Protein AF-A0A151RHU0-F1 (afdb_monomer_lite)

Secondary structure (DSSP, 8-state):
-------PPSS-----EE-TTT--EESTTHHHHHHHHHHHHHHHS-TT--SGGGS-HHHHHHHHHHHHHHHHHHHHHT-

Foldseek 3Di:
DDDPPPPDDPDQDDPWDADPVPRQIDDDCRVVLVVQLVVLCPVLPDPVQPDPVSRDVVSVVVSVVVSVCVSVVVVVVVD

Radius of gyration: 14.35 Å; chains: 1; bounding box: 36×29×32 Å

Sequence (79 aa):
MKSLARKRMKGPKISLYVDPTTGIVSGPNKAQFSSYLGTLARDKISILVPSWKEVPQTTKNMIWQDILVFPLYLHNLTK

Organism: Cajanus cajan (NCBI:txid3821)

pLDDT: mean 82.62, std 14.93, range [36.31, 96.19]

Structure (mmCIF, N/CA/C/O backbone):
data_AF-A0A151RHU0-F1
#
_entry.id   AF-A0A151RHU0-F1
#
loop_
_atom_site.group_PDB
_atom_site.id
_atom_site.type_symbol
_atom_site.label_atom_id
_atom_site.label_alt_id
_atom_site.label_comp_id
_atom_site.label_asym_id
_atom_site.label_entity_id
_atom_site.label_seq_id
_atom_site.pdbx_PDB_ins_code
_atom_site.Cartn_x
_atom_site.Cartn_y
_atom_site.Cartn_z
_atom_site.occupancy
_atom_site.B_iso_or_equiv
_atom_site.auth_seq_id
_atom_site.auth_comp_id
_atom_site.auth_asym_id
_atom_site.auth_atom_id
_atom_site.pdbx_PDB_model_num
ATOM 1 N N . MET A 1 1 ? 20.050 14.471 16.885 1.00 36.31 1 MET A N 1
ATOM 2 C CA . MET A 1 1 ? 19.171 13.756 15.927 1.00 36.31 1 MET A CA 1
ATOM 3 C C . MET A 1 1 ? 19.789 12.400 15.614 1.00 36.31 1 MET A C 1
ATOM 5 O O . MET A 1 1 ? 20.946 12.366 15.219 1.00 36.31 1 MET A O 1
ATOM 9 N N . LYS A 1 2 ? 19.080 11.284 15.834 1.00 43.41 2 LYS A N 1
ATOM 10 C CA . LYS A 1 2 ? 19.585 9.948 15.471 1.00 43.41 2 LYS A CA 1
ATOM 11 C C . LYS A 1 2 ? 19.366 9.731 13.969 1.00 43.41 2 LYS A C 1
ATOM 13 O O . LYS A 1 2 ? 18.235 9.557 13.531 1.00 43.41 2 LYS A O 1
ATOM 18 N N . SER A 1 3 ? 20.442 9.779 13.188 1.00 49.94 3 SER A N 1
ATOM 19 C CA . SER A 1 3 ? 20.440 9.403 11.771 1.00 49.94 3 SER A CA 1
ATOM 20 C C . SER A 1 3 ? 20.229 7.891 11.660 1.00 49.94 3 SER A C 1
ATOM 22 O O . SER A 1 3 ? 21.126 7.112 11.980 1.00 49.94 3 SER A O 1
ATOM 24 N N . LEU A 1 4 ? 19.050 7.465 11.205 1.00 53.00 4 LEU A N 1
ATOM 25 C CA . LEU A 1 4 ? 18.821 6.080 10.803 1.00 53.00 4 LEU A CA 1
ATOM 26 C C . LEU A 1 4 ? 19.589 5.837 9.500 1.00 53.00 4 LEU A C 1
ATOM 28 O O . LEU A 1 4 ? 19.135 6.212 8.418 1.00 53.00 4 LEU A O 1
ATOM 32 N N . ALA A 1 5 ? 20.771 5.226 9.596 1.00 47.19 5 ALA A N 1
ATOM 33 C CA . ALA A 1 5 ? 21.482 4.742 8.423 1.00 47.19 5 ALA A CA 1
ATOM 34 C C . ALA A 1 5 ? 20.570 3.745 7.688 1.00 47.19 5 ALA A C 1
ATOM 36 O O . ALA A 1 5 ? 20.297 2.651 8.184 1.00 47.19 5 ALA A O 1
ATOM 37 N N . ARG A 1 6 ? 20.056 4.134 6.513 1.00 54.88 6 ARG A N 1
ATOM 38 C CA . ARG A 1 6 ? 19.262 3.255 5.643 1.00 54.88 6 ARG A CA 1
ATOM 39 C C . ARG A 1 6 ? 20.162 2.114 5.170 1.00 54.88 6 ARG A C 1
ATOM 41 O O . ARG A 1 6 ? 20.847 2.233 4.156 1.00 54.88 6 ARG A O 1
ATOM 48 N N . LYS A 1 7 ? 20.165 0.999 5.902 1.00 53.28 7 LYS A N 1
ATOM 49 C CA . LYS A 1 7 ? 20.777 -0.254 5.458 1.00 53.28 7 LYS A CA 1
ATOM 50 C C . LYS A 1 7 ? 19.998 -0.730 4.231 1.00 53.28 7 LYS A C 1
ATOM 52 O O . LYS A 1 7 ? 18.914 -1.291 4.348 1.00 53.28 7 LYS A O 1
ATOM 57 N N . ARG A 1 8 ? 20.513 -0.426 3.037 1.00 59.06 8 ARG A N 1
ATOM 58 C CA . ARG A 1 8 ? 19.938 -0.898 1.771 1.00 59.06 8 ARG A CA 1
ATOM 59 C C . ARG A 1 8 ? 19.963 -2.428 1.758 1.00 59.06 8 ARG A C 1
ATOM 61 O O . ARG A 1 8 ? 21.005 -3.021 2.033 1.00 59.06 8 ARG A O 1
ATOM 68 N N . MET A 1 9 ? 18.833 -3.056 1.437 1.00 60.16 9 MET A N 1
ATOM 69 C CA . MET A 1 9 ? 18.781 -4.511 1.285 1.00 60.16 9 MET A CA 1
ATOM 70 C C . MET A 1 9 ? 19.663 -4.968 0.113 1.00 60.16 9 MET A C 1
ATOM 72 O O . MET A 1 9 ? 19.700 -4.322 -0.938 1.00 60.16 9 MET A O 1
ATOM 76 N N . LYS A 1 10 ? 20.370 -6.089 0.301 1.00 59.84 10 LYS A N 1
ATOM 77 C CA . LYS A 1 10 ? 21.011 -6.846 -0.783 1.00 59.84 10 LYS A CA 1
ATOM 78 C C . LYS A 1 10 ? 19.930 -7.713 -1.445 1.00 59.84 10 LYS A C 1
ATOM 80 O O . LYS A 1 10 ? 19.298 -8.496 -0.749 1.00 59.84 10 LYS A O 1
ATOM 85 N N . GLY A 1 11 ? 19.708 -7.561 -2.751 1.00 63.41 11 GLY A N 1
ATOM 86 C CA . GLY A 1 11 ? 18.715 -8.337 -3.504 1.00 63.41 11 GLY A CA 1
ATOM 87 C C . GLY A 1 11 ? 18.284 -7.663 -4.814 1.00 63.41 11 GLY A C 1
ATOM 88 O O . GLY A 1 11 ? 18.783 -6.570 -5.119 1.00 63.41 11 GLY A O 1
ATOM 89 N N . PRO A 1 12 ? 17.376 -8.298 -5.584 1.00 64.06 12 PRO A N 1
ATOM 90 C CA . PRO A 1 12 ? 16.770 -7.707 -6.773 1.00 64.06 12 PRO A CA 1
ATOM 91 C C . PRO A 1 12 ? 16.176 -6.337 -6.449 1.00 64.06 12 PRO A C 1
ATOM 93 O O . PRO A 1 12 ? 15.486 -6.162 -5.444 1.00 64.06 12 PRO A O 1
ATOM 96 N N . LYS A 1 13 ? 16.482 -5.347 -7.286 1.00 70.62 13 LYS A N 1
ATOM 97 C CA . LYS A 1 13 ? 15.962 -3.987 -7.141 1.00 70.62 13 LYS A CA 1
ATOM 98 C C . LYS A 1 13 ? 14.879 -3.763 -8.171 1.00 70.62 13 LYS A C 1
ATOM 100 O O . LYS A 1 13 ? 15.052 -4.096 -9.338 1.00 70.62 13 LYS A O 1
ATOM 105 N N . ILE A 1 14 ? 13.806 -3.130 -7.732 1.00 76.31 14 ILE A N 1
ATOM 106 C CA . ILE A 1 14 ? 12.721 -2.718 -8.606 1.00 76.31 14 ILE A CA 1
ATOM 107 C C . ILE A 1 14 ? 12.886 -1.231 -8.880 1.00 76.31 14 ILE A C 1
ATOM 109 O O . ILE A 1 14 ? 13.056 -0.447 -7.946 1.00 76.31 14 ILE A O 1
ATOM 113 N N . SER A 1 15 ? 12.839 -0.837 -10.152 1.00 82.06 15 SER A N 1
ATOM 114 C CA . SER A 1 15 ? 12.724 0.578 -10.501 1.00 82.06 15 SER A CA 1
ATOM 115 C C . SER A 1 15 ? 11.295 1.024 -10.205 1.00 82.06 15 SER A C 1
ATOM 117 O O . SER A 1 15 ? 10.360 0.644 -10.919 1.00 82.06 15 SER A O 1
ATOM 119 N N . LEU A 1 16 ? 11.137 1.739 -9.094 1.00 85.38 16 LEU A N 1
ATOM 120 C CA . LEU A 1 16 ? 9.870 2.247 -8.592 1.00 85.38 16 LEU A CA 1
ATOM 121 C C . LEU A 1 16 ? 10.126 3.525 -7.794 1.00 85.38 16 LEU A C 1
ATOM 123 O O . LEU A 1 16 ? 11.042 3.581 -6.972 1.00 85.38 16 LEU A O 1
ATOM 127 N N . TYR A 1 17 ? 9.312 4.541 -8.042 1.00 88.06 17 TYR A N 1
ATOM 128 C CA . TYR A 1 17 ? 9.334 5.797 -7.310 1.00 88.06 17 TYR A CA 1
ATOM 129 C C . TYR A 1 17 ? 7.990 5.989 -6.615 1.00 88.06 17 TYR A C 1
ATOM 131 O O . TYR A 1 17 ? 6.945 5.761 -7.222 1.00 88.06 17 TYR A O 1
ATOM 139 N N . VAL A 1 18 ? 8.028 6.390 -5.345 1.00 86.81 18 VAL A N 1
ATOM 140 C CA . VAL A 1 18 ? 6.840 6.752 -4.568 1.00 86.81 18 VAL A CA 1
ATOM 141 C C . VAL A 1 18 ? 7.022 8.185 -4.112 1.00 86.81 18 VAL A C 1
ATOM 143 O O . VAL A 1 18 ? 7.997 8.493 -3.423 1.00 86.81 18 VAL A O 1
ATOM 146 N N . ASP A 1 19 ? 6.092 9.046 -4.499 1.00 90.62 19 ASP A N 1
ATOM 147 C CA . ASP A 1 19 ? 6.005 10.393 -3.957 1.00 90.62 19 ASP A CA 1
ATOM 148 C C . ASP A 1 19 ? 5.603 10.299 -2.470 1.00 90.62 19 ASP A C 1
ATOM 150 O O . ASP A 1 19 ? 4.533 9.770 -2.159 1.00 90.62 19 ASP A O 1
ATOM 154 N N . PRO A 1 20 ? 6.439 10.767 -1.527 1.00 84.19 20 PRO A N 1
ATOM 155 C CA . PRO A 1 20 ? 6.155 10.650 -0.099 1.00 84.19 20 PRO A CA 1
ATOM 156 C C . PRO A 1 20 ? 4.994 11.540 0.370 1.00 84.19 20 PRO A C 1
ATOM 158 O O . PRO A 1 20 ? 4.451 11.297 1.445 1.00 84.19 20 PRO A O 1
ATOM 161 N N . THR A 1 21 ? 4.628 12.566 -0.400 1.00 88.31 21 THR A N 1
ATOM 162 C CA . THR A 1 21 ? 3.548 13.504 -0.086 1.00 88.31 21 THR A CA 1
ATOM 163 C C . THR A 1 21 ? 2.213 12.997 -0.613 1.00 88.31 21 THR A C 1
ATOM 165 O O . THR A 1 21 ? 1.220 13.030 0.108 1.00 88.31 21 THR A O 1
ATOM 168 N N . THR A 1 22 ? 2.177 12.515 -1.857 1.00 89.69 22 THR A N 1
ATOM 169 C CA . THR A 1 22 ? 0.925 12.078 -2.502 1.00 89.69 22 THR A CA 1
ATOM 170 C C . THR A 1 22 ? 0.690 10.568 -2.420 1.00 89.69 22 THR A C 1
ATOM 172 O O . THR A 1 22 ? -0.429 10.108 -2.632 1.00 89.69 22 THR A O 1
ATOM 175 N N . GLY A 1 23 ? 1.729 9.776 -2.135 1.00 84.56 23 GLY A N 1
ATOM 176 C CA . GLY A 1 23 ? 1.688 8.312 -2.203 1.00 84.56 23 GLY A CA 1
ATOM 177 C C . GLY A 1 23 ? 1.615 7.762 -3.632 1.00 84.56 23 GLY A C 1
ATOM 178 O O . GLY A 1 23 ? 1.491 6.550 -3.816 1.00 84.56 23 GLY A O 1
ATOM 179 N N . ILE A 1 24 ? 1.684 8.627 -4.650 1.00 88.62 24 ILE A N 1
ATOM 180 C CA . ILE A 1 24 ? 1.575 8.226 -6.051 1.00 88.62 24 ILE A CA 1
ATOM 181 C C . ILE A 1 24 ? 2.828 7.458 -6.465 1.00 88.62 24 ILE A C 1
ATOM 183 O O . ILE A 1 24 ? 3.963 7.871 -6.217 1.00 88.62 24 ILE A O 1
ATOM 187 N N . VAL A 1 25 ? 2.594 6.331 -7.136 1.00 90.81 25 VAL A N 1
ATOM 188 C CA . VAL A 1 25 ? 3.638 5.429 -7.616 1.00 90.81 25 VAL A CA 1
ATOM 189 C C . VAL A 1 25 ? 3.909 5.675 -9.100 1.00 90.81 25 VAL A C 1
ATOM 191 O O . VAL A 1 25 ? 2.989 5.694 -9.922 1.00 90.81 25 VAL A O 1
ATOM 194 N N . SER A 1 26 ? 5.181 5.802 -9.470 1.00 90.81 26 SER A N 1
ATOM 195 C CA . SER A 1 26 ? 5.633 5.944 -10.856 1.00 90.81 26 SER A CA 1
ATOM 196 C C . SER A 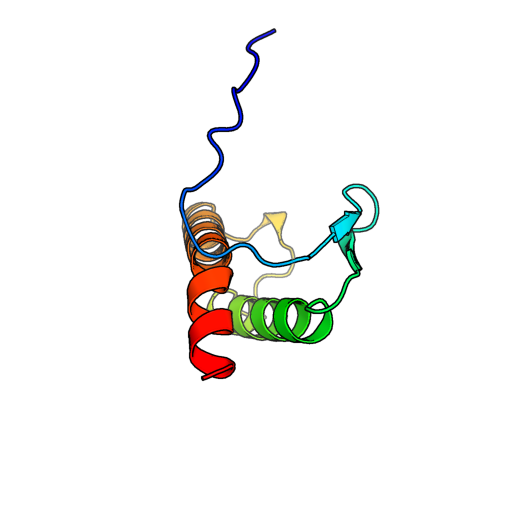1 26 ? 6.819 5.024 -11.186 1.00 90.81 26 SER A C 1
ATOM 198 O O . SER A 1 26 ? 7.417 4.390 -10.312 1.00 90.81 26 SER A O 1
ATOM 200 N N . GLY A 1 27 ? 7.127 4.907 -12.482 1.00 90.00 27 GLY A N 1
ATOM 201 C CA . GLY A 1 27 ? 8.181 4.039 -13.016 1.00 90.00 27 GLY A CA 1
ATOM 202 C C . GLY A 1 27 ? 7.671 2.746 -13.677 1.00 90.00 27 GLY A C 1
ATOM 203 O O . GLY A 1 27 ? 6.460 2.510 -13.723 1.00 90.00 27 GLY A O 1
ATOM 204 N N . PRO A 1 28 ? 8.589 1.905 -14.197 1.00 88.88 28 PRO A N 1
ATOM 205 C CA . PRO A 1 28 ? 8.251 0.742 -15.026 1.00 88.88 28 PRO A CA 1
ATOM 206 C C . PRO A 1 28 ? 7.350 -0.295 -14.346 1.00 88.88 28 PRO A C 1
ATOM 208 O O . PRO A 1 28 ? 6.559 -0.945 -15.015 1.00 88.88 28 PRO A O 1
ATOM 211 N N . ASN A 1 29 ? 7.431 -0.418 -13.018 1.00 87.94 29 ASN A N 1
ATOM 212 C CA . ASN A 1 29 ? 6.735 -1.462 -12.257 1.00 87.94 29 ASN A CA 1
ATOM 213 C C . ASN A 1 29 ? 5.545 -0.929 -11.444 1.00 87.94 29 ASN A C 1
ATOM 215 O O . ASN A 1 29 ? 5.065 -1.601 -10.528 1.00 87.94 29 ASN A O 1
ATOM 219 N N . LYS A 1 30 ? 5.080 0.298 -11.739 1.00 90.25 30 LYS A N 1
ATOM 220 C CA . LYS A 1 30 ? 4.023 0.961 -10.957 1.00 90.25 30 LYS A CA 1
ATOM 221 C C . LYS A 1 30 ? 2.732 0.141 -10.919 1.00 90.25 30 LYS A C 1
ATOM 223 O O . LYS A 1 30 ? 2.130 0.002 -9.863 1.00 90.25 30 LYS A O 1
ATOM 228 N N . ALA A 1 31 ? 2.335 -0.436 -12.054 1.00 90.12 31 ALA A N 1
ATOM 229 C CA . ALA A 1 31 ? 1.065 -1.143 -12.183 1.00 90.12 31 ALA A CA 1
ATOM 230 C C . ALA A 1 31 ? 1.069 -2.450 -11.379 1.00 90.12 31 ALA A C 1
ATOM 232 O O . ALA A 1 31 ? 0.119 -2.729 -10.645 1.00 90.12 31 ALA A O 1
ATOM 233 N N . GLN A 1 32 ? 2.158 -3.220 -11.465 1.00 89.38 32 GLN A N 1
ATOM 234 C CA . GLN A 1 32 ? 2.330 -4.464 -10.716 1.00 89.38 32 GLN A CA 1
ATOM 235 C C . GLN A 1 32 ? 2.393 -4.186 -9.215 1.00 89.38 32 GLN A C 1
ATOM 237 O O . GLN A 1 32 ? 1.744 -4.882 -8.441 1.00 89.38 32 GLN A O 1
ATOM 242 N N . PHE A 1 33 ? 3.113 -3.139 -8.805 1.00 89.69 33 PHE A N 1
ATOM 243 C CA . PHE A 1 33 ? 3.193 -2.755 -7.399 1.00 89.69 33 PHE A CA 1
ATOM 244 C C . PHE A 1 33 ? 1.842 -2.299 -6.840 1.00 89.69 33 PHE A C 1
ATOM 246 O O . PHE A 1 33 ? 1.430 -2.781 -5.789 1.00 89.69 33 PHE A O 1
ATOM 253 N N . SER A 1 34 ? 1.109 -1.432 -7.547 1.00 90.19 34 SER A N 1
ATOM 254 C CA . SER A 1 34 ? -0.233 -1.007 -7.125 1.00 90.19 34 SER A CA 1
ATOM 255 C C . SER A 1 34 ? -1.217 -2.180 -7.050 1.00 90.19 34 SER A C 1
ATOM 257 O O . SER A 1 34 ? -1.985 -2.269 -6.094 1.00 90.19 34 SER A O 1
ATOM 259 N N . SER A 1 35 ? -1.168 -3.108 -8.011 1.00 91.00 35 SER A N 1
ATOM 260 C CA . SER A 1 35 ? -2.023 -4.306 -8.012 1.00 91.00 35 SER A CA 1
ATOM 261 C C . SER A 1 35 ? -1.686 -5.250 -6.853 1.00 91.00 35 SER A C 1
ATOM 263 O O . SER A 1 35 ? -2.586 -5.753 -6.175 1.00 91.00 35 SER A O 1
ATOM 265 N N . TYR A 1 36 ? -0.392 -5.448 -6.584 1.00 91.56 36 TYR A N 1
ATOM 266 C CA . TYR A 1 36 ? 0.087 -6.232 -5.448 1.00 91.56 36 TYR A CA 1
ATOM 267 C C . TYR A 1 36 ? -0.363 -5.622 -4.119 1.00 91.56 36 TYR A C 1
ATOM 269 O O . TYR A 1 36 ? -0.958 -6.322 -3.305 1.00 91.56 36 TYR A O 1
ATOM 277 N N . LEU A 1 37 ? -0.170 -4.312 -3.926 1.00 90.94 37 LEU A N 1
ATOM 278 C CA . LEU A 1 37 ? -0.624 -3.610 -2.724 1.00 90.94 37 LEU A CA 1
ATOM 279 C C . LEU A 1 37 ? -2.138 -3.712 -2.524 1.00 90.94 37 LEU A C 1
ATOM 281 O O . LEU A 1 37 ? -2.585 -3.935 -1.403 1.00 90.94 37 LEU A O 1
ATOM 285 N N . GLY A 1 38 ? -2.927 -3.570 -3.592 1.00 91.38 38 GLY A N 1
ATOM 286 C CA . GLY A 1 38 ? -4.381 -3.713 -3.518 1.00 91.38 38 GLY A CA 1
ATOM 287 C C . GLY A 1 38 ? -4.809 -5.116 -3.082 1.00 91.38 38 GLY A C 1
ATOM 288 O O . GLY A 1 38 ? -5.698 -5.257 -2.244 1.00 91.38 38 GLY A O 1
ATOM 289 N N . THR A 1 39 ? -4.145 -6.148 -3.607 1.00 92.62 39 THR A N 1
ATOM 290 C CA . THR A 1 39 ? -4.383 -7.547 -3.215 1.00 92.62 39 THR A CA 1
ATOM 291 C C . THR A 1 39 ? -3.988 -7.778 -1.760 1.00 92.62 39 THR A C 1
ATOM 293 O O . THR A 1 39 ? -4.786 -8.288 -0.980 1.00 92.62 39 THR A O 1
ATOM 296 N N . LEU A 1 40 ? -2.794 -7.324 -1.372 1.00 93.50 40 LEU A N 1
ATOM 297 C CA . LEU A 1 40 ? -2.265 -7.458 -0.019 1.00 93.50 40 LEU A CA 1
ATOM 298 C C . LEU A 1 40 ? -3.150 -6.753 1.016 1.00 93.50 40 LEU A C 1
ATOM 300 O O . LEU A 1 40 ? -3.424 -7.302 2.079 1.00 93.50 40 LEU A O 1
ATOM 304 N N . ALA A 1 41 ? -3.636 -5.551 0.701 1.00 91.19 41 ALA A N 1
ATOM 305 C CA . ALA A 1 41 ? -4.543 -4.818 1.574 1.00 91.19 41 ALA A CA 1
ATOM 306 C C . ALA A 1 41 ? -5.852 -5.588 1.796 1.00 91.19 41 ALA A C 1
ATOM 308 O O . ALA A 1 41 ? -6.286 -5.709 2.935 1.00 91.19 41 ALA A O 1
ATOM 309 N N . ARG A 1 42 ? -6.454 -6.146 0.737 1.00 92.06 42 ARG A N 1
ATOM 310 C CA . ARG A 1 42 ? -7.702 -6.925 0.839 1.00 92.06 42 ARG A CA 1
ATOM 311 C C . ARG A 1 42 ? -7.522 -8.266 1.549 1.00 92.06 42 ARG A C 1
ATOM 313 O O . ARG A 1 42 ? -8.447 -8.711 2.214 1.00 92.06 42 ARG A O 1
ATOM 320 N N . ASP A 1 43 ? -6.357 -8.891 1.410 1.00 94.50 43 ASP A N 1
ATOM 321 C CA . ASP A 1 43 ? -6.025 -10.150 2.086 1.00 94.50 43 ASP A CA 1
ATOM 322 C C . ASP A 1 43 ? -5.816 -9.951 3.595 1.00 94.50 43 ASP A C 1
ATOM 324 O O . ASP A 1 43 ? -6.281 -10.741 4.413 1.00 94.50 43 ASP A O 1
ATOM 328 N N . LYS A 1 44 ? -5.123 -8.871 3.982 1.00 93.69 44 LYS A N 1
ATOM 329 C CA . LYS A 1 44 ? -4.698 -8.652 5.374 1.00 93.69 44 LYS A CA 1
ATOM 330 C C . LYS A 1 44 ? -5.630 -7.758 6.189 1.00 93.69 44 LYS A C 1
ATOM 332 O O . LYS A 1 44 ? -5.575 -7.803 7.418 1.00 93.69 44 LYS A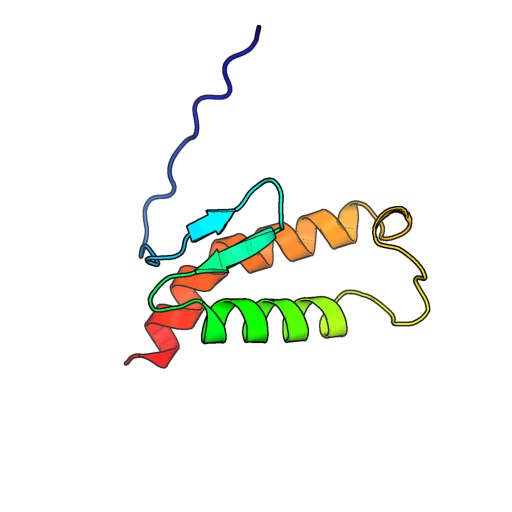 O 1
ATOM 337 N N . ILE A 1 45 ? -6.435 -6.911 5.548 1.00 94.75 45 ILE A N 1
ATOM 338 C CA . ILE A 1 45 ? -7.270 -5.908 6.217 1.00 94.75 45 ILE A CA 1
ATOM 339 C C . ILE A 1 45 ? -8.738 -6.212 5.936 1.00 94.75 45 ILE A C 1
ATOM 341 O O . ILE A 1 45 ? -9.191 -6.165 4.795 1.00 94.75 45 ILE A O 1
ATOM 345 N N . SER A 1 46 ? -9.498 -6.478 7.000 1.00 92.81 46 SER A N 1
ATOM 346 C CA . SER A 1 46 ? -10.951 -6.611 6.896 1.00 92.81 46 SER A CA 1
ATOM 347 C C . SER A 1 46 ? -11.575 -5.303 6.410 1.00 92.81 46 SER A C 1
ATOM 349 O O . SER A 1 46 ? -11.247 -4.231 6.918 1.00 92.81 46 SER A O 1
ATOM 351 N N . ILE A 1 47 ? -12.538 -5.401 5.490 1.00 92.19 47 ILE A N 1
ATOM 352 C CA . ILE A 1 47 ? -13.338 -4.262 5.009 1.00 92.19 47 ILE A CA 1
ATOM 353 C C . ILE A 1 47 ? -14.101 -3.549 6.136 1.00 92.19 47 ILE A C 1
ATOM 355 O O . ILE A 1 47 ? -14.495 -2.398 5.988 1.00 92.19 47 ILE A O 1
ATOM 359 N N . LEU A 1 48 ? -14.291 -4.223 7.274 1.00 95.31 48 LEU A N 1
ATOM 360 C CA . LEU A 1 48 ? -14.942 -3.654 8.451 1.00 95.31 48 LEU A CA 1
ATOM 361 C C . LEU A 1 48 ? -14.049 -2.670 9.216 1.00 95.31 48 LEU A C 1
ATOM 363 O O . LEU A 1 48 ? -14.548 -1.990 10.105 1.00 95.31 48 LEU A O 1
ATOM 367 N N . VAL A 1 49 ? -12.748 -2.597 8.908 1.00 94.56 49 VAL A N 1
ATOM 368 C CA . VAL A 1 49 ? -11.839 -1.618 9.514 1.00 94.56 49 VAL A CA 1
ATOM 369 C C . VAL A 1 49 ? -11.987 -0.292 8.760 1.00 94.56 49 VAL A C 1
ATOM 371 O O . VAL A 1 49 ? -11.556 -0.197 7.609 1.00 94.56 49 VAL A O 1
ATOM 374 N N . PRO A 1 50 ? -12.570 0.749 9.377 1.00 91.62 50 PRO A N 1
ATOM 375 C CA . PRO A 1 50 ? -12.999 1.939 8.649 1.00 91.62 50 PRO A CA 1
ATOM 376 C C . PRO A 1 50 ? -11.838 2.884 8.317 1.00 91.62 50 PRO A C 1
ATOM 378 O O . PRO A 1 50 ? -11.975 3.760 7.463 1.00 91.62 50 PRO A O 1
ATOM 381 N N . SER A 1 51 ? -10.677 2.724 8.961 1.00 93.56 51 SER A N 1
ATOM 382 C CA . SER A 1 51 ? -9.500 3.535 8.667 1.00 93.56 51 SER A CA 1
ATOM 383 C C . SER A 1 51 ? -8.179 2.809 8.919 1.00 93.56 51 SER A C 1
ATOM 385 O O . SER A 1 51 ? -8.052 1.948 9.788 1.00 93.56 51 SER A O 1
ATOM 387 N N . TRP A 1 52 ? -7.124 3.234 8.216 1.00 91.38 52 TRP A N 1
ATOM 388 C CA . TRP A 1 52 ? -5.762 2.733 8.440 1.00 91.38 52 TRP A CA 1
ATOM 389 C C . TRP A 1 52 ? -5.270 2.930 9.885 1.00 91.38 52 TRP A C 1
ATOM 391 O O . TRP A 1 52 ? -4.425 2.174 10.375 1.00 91.38 52 TRP A O 1
ATOM 401 N N . LYS A 1 53 ? -5.782 3.944 10.598 1.00 94.75 53 LYS A N 1
ATOM 402 C CA . LYS A 1 53 ? -5.395 4.211 11.992 1.00 94.75 53 LYS A CA 1
ATOM 403 C C . LYS A 1 53 ? -5.795 3.058 12.912 1.00 94.75 53 LYS A C 1
ATOM 405 O O . LYS A 1 53 ? -5.014 2.719 13.795 1.00 94.75 53 LYS A O 1
ATOM 410 N N . GLU A 1 54 ? -6.927 2.422 12.632 1.00 96.00 54 GLU A N 1
ATOM 411 C CA . GLU A 1 54 ? -7.507 1.328 13.421 1.00 96.00 54 GLU A CA 1
ATOM 412 C C . GLU A 1 54 ? -6.947 -0.051 13.063 1.00 96.00 54 GLU A C 1
ATOM 414 O O . GLU A 1 54 ? -7.148 -1.012 13.801 1.00 96.00 54 GLU A O 1
ATOM 419 N N . VAL A 1 55 ? -6.187 -0.161 11.968 1.00 95.50 55 VAL A N 1
ATOM 420 C CA . VAL A 1 55 ? -5.487 -1.403 11.631 1.00 95.50 55 VAL A CA 1
ATOM 421 C C . VAL A 1 55 ? -4.456 -1.716 12.732 1.00 95.50 55 VAL A C 1
ATOM 423 O O . VAL A 1 55 ? -3.590 -0.868 13.006 1.00 95.50 55 VAL A O 1
ATOM 426 N N . PRO A 1 56 ? -4.494 -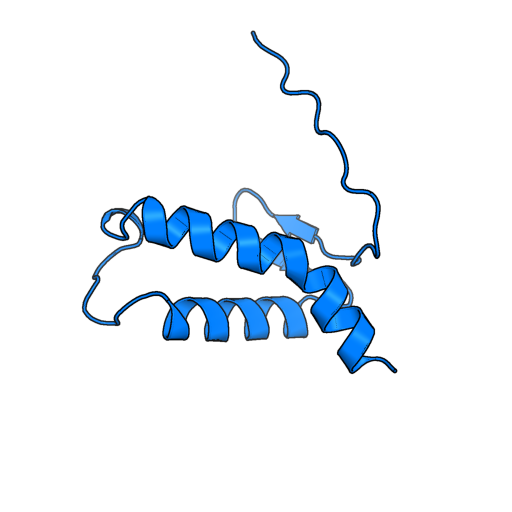2.920 13.343 1.00 95.75 56 PRO A N 1
ATOM 427 C CA . PRO A 1 56 ? -3.551 -3.316 14.382 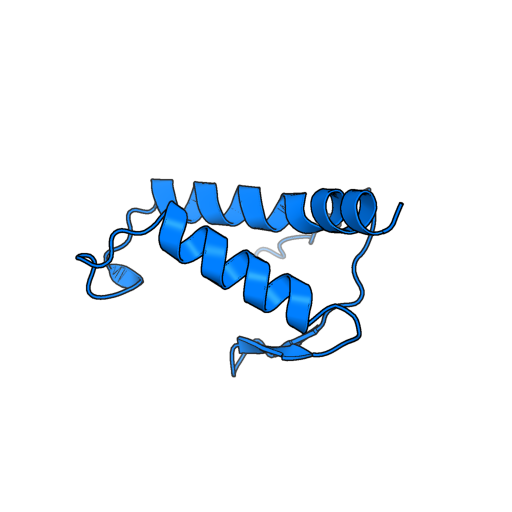1.00 95.75 56 PRO A CA 1
ATOM 428 C C . PRO A 1 56 ? -2.096 -3.215 13.921 1.00 95.75 56 PRO A C 1
ATOM 430 O O . PRO A 1 56 ? -1.759 -3.535 12.778 1.00 95.75 56 PRO A O 1
ATOM 433 N N . GLN A 1 57 ? -1.200 -2.809 14.824 1.00 95.81 57 GLN A N 1
ATOM 434 C CA . GLN A 1 57 ? 0.223 -2.659 14.498 1.00 95.81 57 GLN A CA 1
ATOM 435 C C . GLN A 1 57 ? 0.860 -3.978 14.036 1.0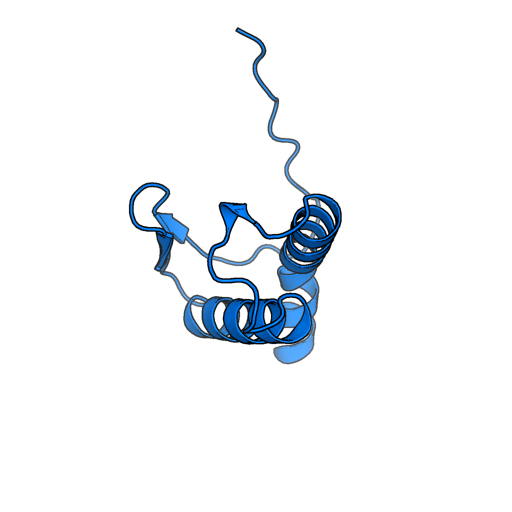0 95.81 57 GLN A C 1
ATOM 437 O O . GLN A 1 57 ? 1.737 -3.973 13.176 1.00 95.81 57 GLN A O 1
ATOM 442 N N . THR A 1 58 ? 0.399 -5.110 14.567 1.00 96.19 58 THR A N 1
ATOM 443 C CA . THR A 1 58 ? 0.819 -6.449 14.137 1.00 96.19 58 THR A CA 1
ATOM 444 C C . THR A 1 58 ? 0.526 -6.674 12.654 1.00 96.19 58 THR A C 1
ATOM 446 O O . THR A 1 58 ? 1.432 -7.036 11.908 1.00 96.19 58 THR A O 1
ATOM 449 N N . THR A 1 59 ? -0.686 -6.352 12.197 1.00 95.50 59 THR A N 1
ATOM 450 C CA . THR A 1 59 ? -1.081 -6.422 10.782 1.00 95.50 59 THR A CA 1
ATOM 451 C C . THR A 1 59 ? -0.271 -5.456 9.918 1.00 95.50 59 THR A C 1
ATOM 453 O O . THR A 1 59 ? 0.212 -5.840 8.855 1.00 95.50 59 THR A O 1
ATOM 456 N N . LYS A 1 60 ? -0.036 -4.221 10.387 1.00 94.50 60 LYS A N 1
ATOM 457 C CA . LYS A 1 60 ? 0.824 -3.246 9.686 1.00 94.50 60 LYS A CA 1
ATOM 458 C C . LYS A 1 60 ? 2.243 -3.778 9.484 1.00 94.50 60 LYS A C 1
ATOM 460 O O . LYS A 1 60 ? 2.810 -3.629 8.404 1.00 94.50 60 LYS A O 1
ATOM 465 N N . ASN A 1 61 ? 2.805 -4.418 10.509 1.00 95.19 61 ASN A N 1
ATOM 466 C CA . ASN A 1 61 ? 4.135 -5.015 10.442 1.00 95.19 61 ASN A CA 1
ATOM 467 C C . ASN A 1 61 ? 4.180 -6.184 9.449 1.00 95.19 61 ASN A C 1
ATOM 469 O O . ASN A 1 61 ? 5.148 -6.278 8.700 1.00 95.19 61 ASN A O 1
ATOM 473 N N . MET A 1 62 ? 3.146 -7.034 9.406 1.00 94.31 62 MET A N 1
ATOM 474 C CA . MET A 1 62 ? 3.039 -8.124 8.423 1.00 94.31 62 MET A CA 1
ATOM 475 C C . MET A 1 62 ? 3.006 -7.579 6.991 1.00 94.31 62 MET A C 1
ATOM 477 O O . MET A 1 62 ? 3.851 -7.954 6.184 1.00 94.31 62 MET A O 1
ATOM 481 N N . ILE A 1 63 ? 2.130 -6.604 6.718 1.00 94.38 63 ILE A N 1
ATOM 482 C CA . ILE A 1 63 ? 2.047 -5.927 5.412 1.00 94.38 63 ILE A CA 1
ATOM 483 C C . ILE A 1 63 ? 3.407 -5.343 5.014 1.00 94.38 63 ILE A C 1
ATOM 485 O O . ILE A 1 63 ? 3.821 -5.446 3.862 1.00 94.38 63 ILE A O 1
ATOM 489 N N . TRP A 1 64 ? 4.134 -4.742 5.959 1.00 92.94 64 TRP A N 1
ATOM 490 C CA . TRP A 1 64 ? 5.457 -4.194 5.673 1.00 92.94 64 TRP A CA 1
ATOM 491 C C . TRP A 1 64 ? 6.476 -5.271 5.278 1.00 92.94 64 TRP A C 1
ATOM 493 O O . TRP A 1 64 ? 7.236 -5.062 4.333 1.00 92.94 64 TRP A O 1
ATOM 503 N N . GLN A 1 65 ? 6.481 -6.428 5.947 1.00 92.06 65 GLN A N 1
ATOM 504 C CA . GLN A 1 65 ? 7.337 -7.555 5.548 1.00 92.06 65 GLN A CA 1
ATOM 505 C C . GLN A 1 65 ? 6.975 -8.067 4.148 1.00 92.06 65 GLN A C 1
ATOM 507 O O . GLN A 1 65 ? 7.869 -8.277 3.328 1.00 92.06 65 GLN A O 1
ATOM 512 N N . ASP A 1 66 ? 5.681 -8.169 3.844 1.00 91.94 66 ASP A N 1
ATOM 513 C CA . ASP A 1 66 ? 5.189 -8.585 2.528 1.00 91.94 66 ASP A CA 1
ATOM 514 C C . ASP A 1 66 ? 5.591 -7.592 1.418 1.00 91.94 66 ASP A C 1
ATOM 516 O O . ASP A 1 66 ? 5.919 -7.983 0.296 1.00 91.94 66 ASP A O 1
ATOM 520 N N . ILE A 1 67 ? 5.640 -6.290 1.714 1.00 88.94 67 ILE A N 1
ATOM 521 C CA . ILE A 1 67 ? 6.147 -5.270 0.781 1.00 88.94 67 ILE A CA 1
ATOM 522 C C . ILE A 1 67 ? 7.653 -5.434 0.543 1.00 88.94 67 ILE A C 1
ATOM 524 O O . ILE A 1 67 ? 8.116 -5.284 -0.590 1.00 88.94 67 ILE A O 1
ATOM 528 N N . LEU A 1 68 ? 8.433 -5.762 1.578 1.00 86.44 68 LEU A N 1
ATOM 529 C CA . LEU A 1 68 ? 9.883 -5.943 1.452 1.00 86.44 68 LEU A CA 1
ATOM 530 C C . LEU A 1 68 ? 10.260 -7.130 0.553 1.00 86.44 68 LEU A C 1
ATOM 532 O O . LEU A 1 68 ? 11.318 -7.088 -0.077 1.00 86.44 68 LEU A O 1
ATOM 536 N N . VAL A 1 69 ? 9.407 -8.153 0.449 1.00 85.19 69 VAL A N 1
ATOM 537 C CA . VAL A 1 69 ? 9.637 -9.327 -0.414 1.00 85.19 69 VAL A CA 1
ATOM 538 C C . VAL A 1 69 ? 9.074 -9.182 -1.833 1.00 85.19 69 VAL A C 1
ATOM 540 O O . VAL A 1 69 ? 9.417 -9.989 -2.697 1.00 85.19 69 VAL A O 1
ATOM 543 N N . PHE A 1 70 ? 8.302 -8.128 -2.133 1.00 82.50 70 PHE A N 1
ATOM 544 C CA . PHE A 1 70 ? 7.780 -7.850 -3.482 1.00 82.50 70 PHE A CA 1
ATOM 545 C C . PHE A 1 70 ? 8.838 -7.905 -4.612 1.00 82.50 70 PHE A C 1
ATOM 547 O O . PHE A 1 70 ? 8.521 -8.430 -5.682 1.00 82.50 70 PHE A O 1
ATOM 554 N N . PRO A 1 71 ? 10.103 -7.460 -4.428 1.00 80.94 71 PRO A N 1
ATOM 555 C CA . PRO A 1 71 ? 11.124 -7.607 -5.469 1.00 80.94 71 PRO A CA 1
ATOM 556 C C . PRO A 1 71 ? 11.389 -9.057 -5.891 1.00 80.94 71 PRO A C 1
ATOM 558 O O . PRO A 1 71 ? 11.699 -9.305 -7.055 1.00 80.94 71 PRO A O 1
ATOM 561 N N . LEU A 1 72 ? 11.255 -10.015 -4.967 1.00 76.56 72 LEU A N 1
ATOM 562 C CA . LEU A 1 72 ? 11.391 -11.443 -5.262 1.00 76.56 72 LEU A CA 1
ATOM 563 C C . LEU A 1 72 ? 10.185 -11.954 -6.054 1.00 76.56 72 LEU A C 1
ATOM 565 O O . LEU A 1 72 ? 10.356 -12.691 -7.022 1.00 76.56 72 LEU A O 1
ATOM 569 N N . TYR A 1 73 ? 8.981 -11.519 -5.673 1.00 73.62 73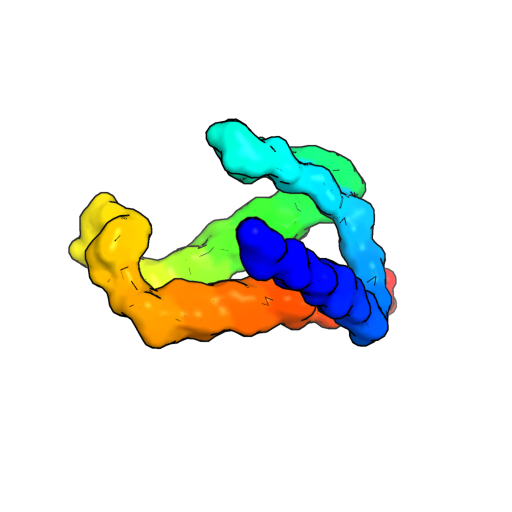 TYR A N 1
ATOM 570 C CA . TYR A 1 73 ? 7.744 -11.851 -6.379 1.00 73.62 73 TYR A CA 1
ATOM 571 C C . TYR A 1 73 ? 7.789 -11.387 -7.838 1.00 73.62 73 TYR A C 1
ATOM 573 O O . TYR A 1 73 ? 7.546 -12.173 -8.750 1.00 73.62 73 TYR A O 1
ATOM 581 N N . LEU A 1 74 ? 8.181 -10.131 -8.069 1.00 74.81 74 LEU A N 1
ATOM 582 C CA . LEU A 1 74 ? 8.266 -9.579 -9.417 1.00 74.81 74 LEU A CA 1
ATOM 583 C C . LEU A 1 74 ? 9.308 -10.310 -10.276 1.00 74.81 74 LEU A C 1
ATOM 585 O O . LEU A 1 74 ? 9.029 -10.623 -11.426 1.00 74.81 74 LEU A O 1
ATOM 589 N N . HIS A 1 75 ? 10.476 -10.630 -9.712 1.00 73.56 75 HIS A N 1
ATOM 590 C CA . HIS A 1 75 ? 11.512 -11.390 -10.414 1.00 73.56 75 HIS A CA 1
ATOM 591 C C . HIS A 1 75 ? 11.033 -12.783 -10.861 1.00 73.56 75 HIS A C 1
ATOM 593 O O . HIS A 1 75 ? 11.431 -13.247 -11.928 1.00 73.56 75 HIS A O 1
ATOM 599 N N . ASN A 1 76 ? 10.181 -13.444 -10.071 1.00 69.25 76 ASN A N 1
ATOM 600 C CA . ASN A 1 76 ? 9.633 -14.760 -10.412 1.00 69.25 76 ASN A CA 1
ATOM 601 C C . ASN A 1 76 ? 8.517 -14.700 -11.466 1.00 69.25 76 ASN A C 1
ATOM 603 O O . ASN A 1 76 ? 8.313 -15.687 -12.158 1.00 69.25 76 ASN A O 1
ATOM 607 N N . LEU A 1 77 ? 7.815 -13.570 -11.610 1.00 67.12 77 LEU A N 1
ATOM 608 C CA . LEU A 1 77 ? 6.801 -13.379 -12.658 1.00 67.12 77 LEU A CA 1
ATOM 609 C C . LEU A 1 77 ? 7.391 -13.050 -14.038 1.00 67.12 77 LEU A C 1
ATOM 611 O O . LEU A 1 77 ? 6.688 -13.142 -15.038 1.00 67.12 77 LEU A O 1
ATOM 615 N N . THR A 1 78 ? 8.647 -12.604 -14.093 1.00 62.59 78 THR A N 1
ATOM 616 C CA . THR A 1 78 ? 9.327 -12.191 -15.334 1.00 62.59 78 THR A CA 1
ATOM 617 C C . THR A 1 78 ? 10.281 -13.251 -15.900 1.00 62.59 78 THR A C 1
ATOM 619 O O . THR A 1 78 ? 11.061 -12.935 -16.797 1.00 62.59 78 THR A O 1
ATOM 622 N N . LYS A 1 79 ? 10.266 -14.471 -15.355 1.00 54.25 79 LYS A N 1
ATOM 623 C CA . LYS A 1 79 ? 10.985 -15.648 -15.867 1.00 54.25 79 LYS A CA 1
ATOM 624 C C . LYS A 1 79 ? 10.002 -16.612 -16.507 1.00 54.25 79 LYS A C 1
ATOM 626 O O . LYS A 1 79 ? 10.409 -17.240 -17.504 1.00 54.25 79 LYS A O 1
#